Protein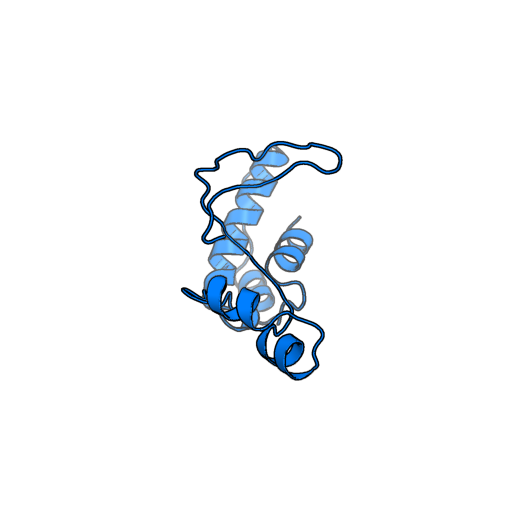 AF-A0A967K3H2-F1 (afdb_monomer_lite)

Radius of gyration: 21.51 Å; chains: 1; bounding box: 36×33×56 Å

Structure (mmCIF, N/CA/C/O backbone):
data_AF-A0A967K3H2-F1
#
_entry.id   AF-A0A967K3H2-F1
#
loop_
_atom_site.group_PDB
_atom_site.id
_atom_site.type_symbol
_atom_site.label_atom_id
_atom_site.label_alt_id
_atom_site.label_comp_id
_atom_site.label_asym_id
_atom_site.label_entity_id
_atom_site.label_seq_id
_atom_site.pdbx_PDB_ins_code
_atom_site.Cartn_x
_atom_site.Cartn_y
_atom_site.Cartn_z
_atom_site.occupancy
_atom_site.B_iso_or_equiv
_atom_site.auth_seq_id
_atom_site.auth_comp_id
_atom_site.auth_asym_id
_atom_site.auth_atom_id
_atom_site.pdbx_PDB_model_num
ATOM 1 N N . ILE A 1 1 ? -11.982 7.455 18.017 1.00 66.38 1 ILE A N 1
ATOM 2 C CA . ILE A 1 1 ? -12.486 7.741 16.650 1.00 66.38 1 ILE A CA 1
ATOM 3 C C . ILE A 1 1 ? -13.918 8.257 16.725 1.00 66.38 1 ILE A C 1
ATOM 5 O O . ILE A 1 1 ? -14.174 9.352 16.259 1.00 66.38 1 ILE A O 1
ATOM 9 N N . GLU A 1 2 ? -14.822 7.532 17.381 1.00 68.19 2 GLU A N 1
ATOM 10 C CA . GLU A 1 2 ? -16.248 7.888 17.466 1.00 68.19 2 GLU A CA 1
ATOM 11 C C . GLU A 1 2 ? -16.546 9.223 18.169 1.00 68.19 2 GLU A C 1
ATOM 13 O O . GLU A 1 2 ? -17.353 9.999 17.677 1.00 68.19 2 GLU A O 1
ATOM 18 N N . GLN A 1 3 ? -15.829 9.544 19.251 1.00 74.19 3 GLN A N 1
ATOM 19 C CA . GLN A 1 3 ? -16.019 10.804 19.986 1.00 74.19 3 GLN A CA 1
ATOM 20 C C . GLN A 1 3 ? -15.514 12.048 19.242 1.00 74.19 3 GLN A C 1
ATOM 22 O O . GLN A 1 3 ? -15.767 13.154 19.702 1.00 74.19 3 GLN A O 1
ATOM 27 N N . ARG A 1 4 ? -14.791 11.875 18.119 1.00 84.44 4 ARG A N 1
ATOM 28 C CA . ARG A 1 4 ? -14.190 12.969 17.334 1.00 84.44 4 ARG A CA 1
ATOM 29 C C . ARG A 1 4 ? -13.452 14.011 18.185 1.00 84.44 4 ARG A C 1
ATOM 31 O O . ARG A 1 4 ? -13.332 15.159 17.793 1.00 84.44 4 ARG A O 1
ATOM 38 N N . SER A 1 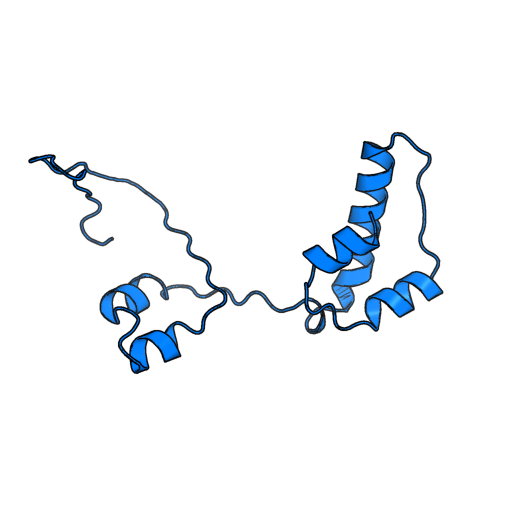5 ? -12.910 13.604 19.327 1.00 90.75 5 SER A N 1
ATOM 39 C CA . SER A 1 5 ? -12.137 14.462 20.210 1.00 90.75 5 SER A CA 1
ATOM 40 C C . SER A 1 5 ? -10.795 13.824 20.548 1.00 90.75 5 SER A C 1
ATOM 42 O O . SER A 1 5 ? -10.611 12.603 20.461 1.00 90.75 5 SER A O 1
ATOM 44 N N . MET A 1 6 ? -9.828 14.664 20.900 1.00 92.38 6 MET A N 1
ATOM 45 C CA . MET A 1 6 ? -8.562 14.236 21.480 1.00 92.38 6 MET A CA 1
ATOM 46 C C . MET A 1 6 ? -8.184 15.133 22.650 1.00 92.38 6 MET A C 1
ATOM 48 O O . MET A 1 6 ? -8.564 16.301 22.704 1.00 92.38 6 MET A O 1
ATOM 52 N N . ARG A 1 7 ? -7.369 14.603 23.558 1.00 94.19 7 ARG A N 1
ATOM 53 C CA . ARG A 1 7 ? -6.776 15.367 24.651 1.00 94.19 7 ARG A CA 1
ATOM 54 C C . ARG A 1 7 ? -5.255 15.292 24.551 1.00 94.19 7 ARG A C 1
ATOM 56 O O . ARG A 1 7 ? -4.720 14.182 24.611 1.00 94.19 7 ARG A O 1
ATOM 63 N N . PRO A 1 8 ? -4.552 16.427 24.397 1.00 93.88 8 PRO A N 1
ATOM 64 C CA . PRO A 1 8 ? -3.096 16.447 24.468 1.00 93.88 8 PRO A CA 1
ATOM 65 C C . PRO A 1 8 ? -2.597 15.879 25.801 1.00 93.88 8 PRO A C 1
ATOM 67 O O . PRO A 1 8 ? -3.246 16.031 26.839 1.00 93.88 8 PRO A O 1
ATOM 70 N N . VAL A 1 9 ? -1.433 15.231 25.788 1.00 95.38 9 VAL A N 1
ATOM 71 C CA . VAL A 1 9 ? -0.824 14.698 27.015 1.00 95.38 9 VAL A CA 1
ATOM 72 C C . VAL A 1 9 ? -0.541 15.857 27.976 1.00 95.38 9 VAL A C 1
ATOM 74 O O . VAL A 1 9 ? 0.110 16.827 27.601 1.00 95.38 9 VAL A O 1
ATOM 77 N N . GLY A 1 10 ? -1.055 15.768 29.206 1.00 94.62 10 GLY A N 1
ATOM 78 C CA . GLY A 1 10 ? -0.920 16.812 30.231 1.00 94.62 10 GLY A CA 1
ATOM 79 C C . GLY A 1 10 ? -1.972 17.929 30.183 1.00 94.62 10 GLY A C 1
ATOM 80 O O . GLY A 1 10 ? -1.989 18.772 31.075 1.00 94.62 10 GLY A O 1
ATOM 81 N N . ALA A 1 11 ? -2.870 17.941 29.194 1.00 94.25 11 ALA A N 1
ATOM 82 C CA . ALA A 1 11 ? -3.985 18.884 29.153 1.00 94.25 11 ALA A CA 1
ATOM 83 C C . ALA A 1 11 ? -5.202 18.362 29.935 1.00 94.25 11 ALA A C 1
ATOM 85 O O . ALA A 1 11 ? -5.455 17.159 29.993 1.00 94.25 11 ALA A O 1
ATOM 86 N N . ASN A 1 12 ? -6.006 19.287 30.466 1.00 94.19 12 ASN A N 1
ATOM 87 C CA . ASN A 1 12 ? -7.259 18.977 31.168 1.00 94.19 12 ASN A CA 1
ATOM 88 C C . ASN A 1 12 ? -8.518 19.195 30.312 1.00 94.19 12 ASN A C 1
ATOM 90 O O . ASN A 1 12 ? -9.620 18.961 30.797 1.00 94.19 12 ASN A O 1
ATOM 94 N N . HIS A 1 13 ? -8.375 19.633 29.059 1.00 92.56 13 HIS A N 1
ATOM 95 C CA . HIS A 1 13 ? -9.494 19.885 28.149 1.00 92.56 13 HIS A CA 1
ATOM 96 C C . HIS A 1 13 ? -9.384 19.034 26.882 1.00 92.56 13 HIS A C 1
ATOM 98 O O . HIS A 1 13 ? -8.285 18.710 26.431 1.00 92.56 13 HIS A O 1
ATOM 104 N N . GLU A 1 14 ? -10.532 18.676 26.315 1.00 94.06 14 GLU A N 1
ATOM 105 C CA . GLU A 1 14 ? -10.617 18.004 25.019 1.00 94.06 14 GLU A CA 1
ATOM 106 C C . GLU A 1 14 ? -10.689 19.015 23.872 1.00 94.06 14 GLU A C 1
ATOM 108 O O . GLU A 1 14 ? -11.199 20.125 24.025 1.00 94.06 14 GLU A O 1
ATOM 113 N N . VAL A 1 15 ? -10.202 18.599 22.707 1.00 93.62 15 VAL A N 1
ATOM 114 C CA . VAL A 1 15 ? -10.270 19.340 21.447 1.00 93.62 15 VAL A CA 1
ATOM 115 C C . VAL A 1 15 ? -11.104 18.527 20.466 1.00 93.62 15 VAL A C 1
ATOM 117 O O . VAL A 1 15 ? -10.816 17.351 20.247 1.00 93.62 15 VAL A O 1
ATOM 120 N N . GLN A 1 16 ? -12.132 19.150 19.887 1.00 94.12 16 GLN A N 1
ATOM 121 C CA . GLN A 1 16 ? -12.941 18.558 18.819 1.00 94.12 16 GLN A CA 1
ATOM 122 C C . GLN A 1 16 ? -12.154 18.520 17.505 1.00 94.12 16 GLN A C 1
ATOM 124 O O . GLN A 1 16 ? -11.399 19.438 17.191 1.00 94.12 16 GLN A O 1
ATOM 129 N N . LEU A 1 17 ? -12.344 17.454 16.738 1.00 92.19 17 LEU A N 1
ATOM 130 C CA . LEU A 1 17 ? -11.610 17.145 15.522 1.00 92.19 17 LEU A CA 1
ATOM 131 C C . LEU A 1 17 ? -12.573 16.751 14.406 1.00 92.19 17 LEU A C 1
ATOM 133 O O . LEU A 1 17 ? -13.415 15.870 14.572 1.00 92.19 17 LEU A O 1
ATOM 137 N N . ASP A 1 18 ? -12.359 17.318 13.226 1.00 93.31 18 ASP A N 1
ATOM 138 C CA . ASP A 1 18 ? -12.921 16.801 11.984 1.00 93.31 18 ASP A CA 1
ATOM 139 C C . ASP A 1 18 ? -11.776 16.307 11.101 1.00 93.31 18 ASP A C 1
ATOM 141 O O . ASP A 1 18 ? -11.025 17.092 10.523 1.00 93.31 18 ASP A O 1
ATOM 145 N N . VAL A 1 19 ? -11.564 14.989 11.092 1.00 90.94 19 VAL A N 1
ATOM 146 C CA . VAL A 1 19 ? -10.416 14.362 10.430 1.00 90.94 19 VAL A CA 1
ATOM 147 C C . VAL A 1 19 ? -10.836 13.119 9.664 1.00 90.94 19 VAL A C 1
ATOM 149 O O . VAL A 1 19 ? -11.650 12.315 10.124 1.00 90.94 19 VAL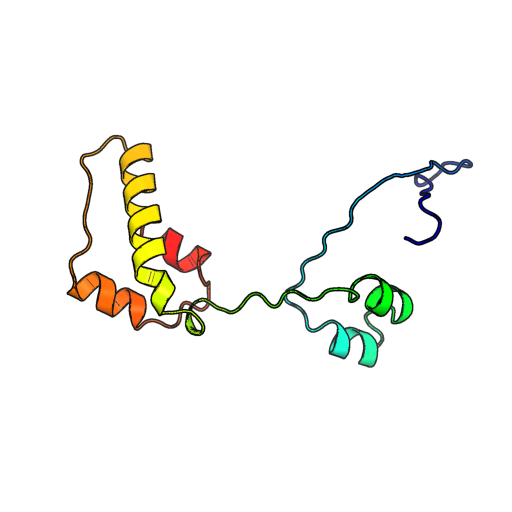 A O 1
ATOM 152 N N . ARG A 1 20 ? -10.206 12.915 8.506 1.00 90.81 20 ARG A N 1
ATOM 153 C CA . ARG A 1 20 ? -10.276 11.660 7.760 1.00 90.81 20 ARG A CA 1
ATOM 154 C C . ARG A 1 20 ? -9.074 10.796 8.116 1.00 90.81 20 ARG A C 1
ATOM 156 O O . ARG A 1 20 ? -7.936 11.199 7.896 1.00 90.81 20 ARG A O 1
ATOM 163 N N . LEU A 1 21 ? -9.332 9.598 8.631 1.00 89.50 21 LEU A N 1
ATOM 164 C CA . LEU A 1 21 ? -8.287 8.642 8.978 1.00 89.50 21 LEU A CA 1
ATOM 165 C C . LEU A 1 21 ? -8.037 7.677 7.812 1.00 89.50 21 LEU A C 1
ATOM 167 O O . LEU A 1 21 ? -8.966 7.033 7.331 1.00 89.50 21 LEU A O 1
ATOM 171 N N . ILE A 1 22 ? -6.782 7.573 7.377 1.00 92.94 22 ILE A N 1
ATOM 172 C CA . ILE A 1 22 ? -6.309 6.561 6.426 1.00 92.94 22 ILE A CA 1
ATOM 173 C C . ILE A 1 22 ? -5.167 5.816 7.109 1.00 92.94 22 ILE A C 1
ATOM 175 O O . ILE A 1 22 ? -4.199 6.432 7.549 1.00 92.94 22 ILE A O 1
ATOM 179 N N . THR A 1 23 ? -5.285 4.496 7.214 1.00 93.44 23 THR A N 1
ATOM 180 C CA . THR A 1 23 ? -4.273 3.636 7.838 1.00 93.44 23 THR A CA 1
ATOM 181 C C . THR A 1 23 ? -3.753 2.621 6.837 1.00 93.44 23 THR A C 1
ATOM 183 O O . THR A 1 23 ? -4.520 2.102 6.031 1.00 93.44 23 THR A O 1
ATOM 186 N N . ALA A 1 24 ? -2.468 2.294 6.923 1.00 94.06 24 ALA A N 1
ATOM 187 C CA . ALA A 1 24 ? -1.843 1.243 6.133 1.00 94.06 24 ALA A CA 1
ATOM 188 C C . ALA A 1 24 ? -0.933 0.404 7.031 1.00 94.06 24 ALA A C 1
ATOM 190 O O . ALA A 1 24 ? -0.308 0.920 7.957 1.00 94.06 24 ALA A O 1
ATOM 191 N N . THR A 1 25 ? -0.863 -0.894 6.760 1.00 93.25 25 THR A N 1
ATOM 192 C CA . THR A 1 25 ? -0.027 -1.836 7.504 1.00 93.25 25 THR A CA 1
ATOM 193 C C . THR A 1 25 ? 0.374 -2.990 6.597 1.00 93.25 25 THR A C 1
ATOM 195 O O . THR A 1 25 ? -0.400 -3.410 5.740 1.00 93.25 25 THR A O 1
ATOM 198 N N . ASN A 1 26 ? 1.593 -3.493 6.781 1.00 92.00 26 ASN A N 1
ATOM 199 C CA . ASN A 1 26 ? 2.073 -4.721 6.147 1.00 92.00 26 ASN A CA 1
ATOM 200 C C . ASN A 1 26 ? 1.854 -5.963 7.027 1.00 92.00 26 ASN A C 1
ATOM 202 O O . ASN A 1 26 ? 2.143 -7.077 6.597 1.00 92.00 26 ASN A O 1
ATOM 206 N N . ARG A 1 27 ? 1.389 -5.778 8.269 1.00 91.19 27 ARG A N 1
ATOM 207 C CA . ARG A 1 27 ? 1.096 -6.865 9.204 1.00 91.19 27 ARG A CA 1
ATOM 208 C C . ARG A 1 27 ? -0.317 -7.378 8.985 1.00 91.19 2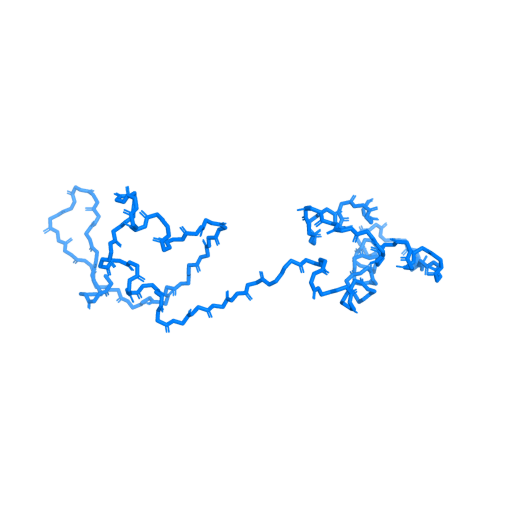7 ARG A C 1
ATOM 210 O O . ARG A 1 27 ? -1.220 -6.605 8.667 1.00 91.19 27 ARG A O 1
ATOM 217 N N . ASN A 1 28 ? -0.514 -8.667 9.236 1.00 92.00 28 ASN A N 1
ATOM 218 C CA . ASN A 1 28 ? -1.850 -9.231 9.319 1.00 92.00 28 ASN A CA 1
ATOM 219 C C . ASN A 1 28 ? -2.490 -8.811 10.654 1.00 92.00 28 ASN A C 1
ATOM 221 O O . ASN A 1 28 ? -2.203 -9.397 11.697 1.00 92.00 28 ASN A O 1
ATOM 225 N N . LEU A 1 29 ? -3.337 -7.775 10.613 1.00 92.69 29 LEU A N 1
ATOM 226 C CA . LEU A 1 29 ? -4.013 -7.269 11.810 1.00 92.69 29 LEU A CA 1
ATOM 227 C C . LEU A 1 29 ? -5.000 -8.269 12.408 1.00 92.69 29 LEU A C 1
ATOM 229 O O . LEU A 1 29 ? -5.185 -8.250 13.617 1.00 92.69 29 LEU A O 1
ATOM 233 N N . GLU A 1 30 ? -5.610 -9.132 11.598 1.00 91.38 30 GLU A N 1
ATOM 234 C CA . GLU A 1 30 ? -6.523 -10.168 12.085 1.00 91.38 30 GLU A CA 1
ATOM 235 C C . GLU A 1 30 ? -5.768 -11.146 12.998 1.00 91.38 30 GLU A C 1
ATOM 237 O O . GLU A 1 30 ? -6.136 -11.325 14.157 1.00 91.38 30 GLU A O 1
ATOM 242 N N . ALA A 1 31 ? -4.607 -11.632 12.549 1.00 95.06 31 ALA A N 1
ATOM 243 C CA . ALA A 1 31 ? -3.722 -12.467 13.366 1.00 95.06 31 ALA A CA 1
ATOM 244 C C . ALA A 1 31 ? -3.159 -11.727 14.603 1.00 95.06 31 ALA A C 1
ATOM 246 O O . ALA A 1 31 ? -2.932 -12.324 15.662 1.00 95.06 31 ALA A O 1
ATOM 247 N N . ASP A 1 32 ? -2.913 -10.415 14.505 1.00 95.06 32 ASP A N 1
ATOM 248 C CA . ASP A 1 32 ? -2.491 -9.608 15.659 1.00 95.06 32 ASP A CA 1
ATOM 249 C C . ASP A 1 32 ? -3.629 -9.406 16.682 1.00 95.06 32 ASP A C 1
ATOM 251 O O . ASP A 1 32 ? -3.349 -9.317 17.879 1.00 95.06 32 ASP A O 1
ATOM 255 N N . VAL A 1 33 ? -4.895 -9.377 16.250 1.00 94.62 33 VAL A N 1
ATOM 256 C CA . VAL A 1 33 ? -6.066 -9.367 17.145 1.00 94.62 33 VAL A CA 1
ATOM 257 C C . VAL A 1 33 ? -6.205 -10.712 17.853 1.00 94.62 33 VAL A C 1
ATOM 259 O O . VAL A 1 33 ? -6.314 -10.740 19.077 1.00 94.62 33 VAL A O 1
ATOM 262 N N . GLU A 1 34 ? -6.125 -11.822 17.115 1.00 95.00 34 GLU A N 1
ATOM 263 C CA . GLU A 1 34 ? -6.212 -13.180 17.675 1.00 95.00 34 GLU A CA 1
ATOM 264 C C . GLU A 1 34 ? -5.123 -13.459 18.720 1.00 95.00 34 GLU A C 1
ATOM 266 O O . GLU A 1 34 ? -5.369 -14.101 19.738 1.00 95.00 34 GLU A O 1
ATOM 271 N N . SER A 1 35 ? -3.917 -12.932 18.502 1.00 96.69 35 SER A N 1
ATOM 272 C CA . SER A 1 35 ? -2.789 -13.076 19.431 1.00 96.69 35 SER A CA 1
ATOM 273 C C . SER A 1 35 ? -2.750 -12.029 20.554 1.00 96.69 35 SER A C 1
ATOM 275 O O . SER A 1 35 ? -1.786 -11.993 21.320 1.00 96.69 35 SER A O 1
ATOM 277 N N . GLY A 1 36 ? -3.762 -11.159 20.657 1.00 94.44 36 GLY A N 1
ATOM 278 C CA . GLY A 1 36 ? -3.873 -10.137 21.704 1.00 94.44 36 GLY A CA 1
ATOM 279 C C . GLY A 1 36 ? -2.888 -8.968 21.580 1.00 94.44 36 GLY A C 1
ATOM 280 O O . GLY A 1 36 ? -2.809 -8.133 22.481 1.00 94.44 36 GLY A O 1
ATOM 281 N N . ARG A 1 37 ? -2.135 -8.876 20.476 1.00 95.62 37 ARG A N 1
ATOM 282 C CA . ARG A 1 37 ? -1.210 -7.762 20.201 1.00 95.62 37 ARG A CA 1
ATOM 283 C C . ARG A 1 37 ? -1.921 -6.520 19.683 1.00 95.62 37 ARG A C 1
ATOM 285 O O . ARG A 1 37 ? -1.365 -5.424 19.766 1.00 95.62 37 ARG A O 1
ATOM 292 N N . PHE A 1 38 ? -3.127 -6.679 19.143 1.00 95.19 38 PHE A N 1
ATOM 293 C CA . PHE A 1 38 ? -3.923 -5.583 18.622 1.00 95.19 38 PHE A CA 1
ATOM 294 C C . PHE A 1 38 ? -5.326 -5.562 19.216 1.00 95.19 38 PHE A C 1
ATOM 296 O O . PHE A 1 38 ? -5.967 -6.583 19.451 1.00 95.19 38 PHE A O 1
ATOM 303 N N . ARG A 1 39 ? -5.812 -4.347 19.458 1.00 95.56 39 ARG A N 1
ATOM 304 C CA . ARG A 1 39 ? -7.124 -4.101 20.043 1.00 95.56 39 ARG A CA 1
ATOM 305 C C . ARG A 1 39 ? -8.237 -4.431 19.053 1.00 95.56 39 ARG A C 1
ATOM 307 O O . ARG A 1 39 ? -8.359 -3.779 18.016 1.00 95.56 39 ARG A O 1
ATOM 314 N N . GLN A 1 40 ? -9.081 -5.392 19.415 1.00 93.31 40 GLN A N 1
ATOM 315 C CA . GLN A 1 40 ? -10.204 -5.847 18.594 1.00 93.31 40 GLN A CA 1
ATOM 316 C C . GLN A 1 40 ? -11.191 -4.713 18.258 1.00 93.31 40 GLN A C 1
ATOM 318 O O . GLN A 1 40 ? -11.616 -4.573 17.114 1.00 93.31 40 GLN A O 1
ATOM 323 N N . ASP A 1 41 ? -11.513 -3.853 19.227 1.00 93.06 41 ASP A N 1
ATOM 324 C CA . ASP A 1 41 ? -12.429 -2.724 19.031 1.00 93.06 41 ASP A CA 1
ATOM 325 C C . ASP A 1 41 ? -11.887 -1.685 18.035 1.00 93.06 41 ASP A C 1
ATOM 327 O O . ASP A 1 41 ? -12.633 -1.130 17.227 1.00 93.06 41 ASP A O 1
ATOM 331 N N . LEU A 1 42 ? -10.574 -1.444 18.054 1.00 91.31 42 LEU A N 1
ATOM 332 C CA . LEU A 1 42 ? -9.910 -0.573 17.091 1.00 91.31 42 LEU A CA 1
ATOM 333 C C . LEU A 1 42 ? -9.848 -1.219 15.702 1.00 91.31 42 LEU A C 1
ATOM 335 O O . LEU A 1 42 ? -10.073 -0.525 14.713 1.00 91.31 42 LEU A O 1
ATOM 339 N N . TYR A 1 43 ? -9.593 -2.527 15.619 1.00 91.12 43 TYR A N 1
ATOM 340 C CA . TYR A 1 43 ? -9.535 -3.254 14.347 1.00 91.12 43 TYR A CA 1
ATOM 341 C C . TYR A 1 43 ? -10.837 -3.117 13.560 1.00 91.12 43 TYR A C 1
ATOM 343 O O . TYR A 1 43 ? -10.795 -2.719 12.397 1.00 91.12 43 TYR A O 1
ATOM 351 N N . TYR A 1 44 ? -11.988 -3.343 14.198 1.00 89.50 44 TYR A N 1
ATOM 352 C CA . TYR A 1 44 ? -13.282 -3.205 13.524 1.00 89.50 44 TYR A CA 1
ATOM 353 C C . TYR A 1 44 ? -13.593 -1.763 13.103 1.00 89.50 44 TYR A C 1
ATOM 355 O O . TYR A 1 44 ? -14.262 -1.550 12.097 1.00 89.50 44 TYR A O 1
ATOM 363 N N . ARG A 1 45 ? -13.080 -0.760 13.827 1.00 90.00 45 ARG A N 1
ATOM 364 C CA . ARG A 1 45 ? -13.247 0.659 13.461 1.00 90.00 45 ARG A CA 1
ATOM 365 C C . ARG A 1 45 ? -12.367 1.081 12.287 1.00 90.00 45 ARG A C 1
ATOM 367 O O . ARG A 1 45 ? -12.754 1.974 11.542 1.00 90.00 45 ARG A O 1
ATOM 374 N N . LEU A 1 46 ? -11.187 0.479 12.142 1.00 90.06 46 LEU A N 1
ATOM 375 C CA . LEU A 1 46 ? -10.284 0.739 11.018 1.00 90.06 46 LEU A CA 1
ATOM 376 C C . LEU A 1 46 ? -10.687 -0.054 9.768 1.00 90.06 46 LEU A C 1
ATOM 378 O O . LEU A 1 46 ? -10.589 0.457 8.657 1.00 90.06 46 LEU A O 1
ATOM 382 N N . SER A 1 47 ? -11.178 -1.281 9.945 1.00 84.69 47 SER A N 1
ATOM 383 C CA . SER A 1 47 ? -11.400 -2.247 8.860 1.00 84.69 47 SER A CA 1
ATOM 384 C C . SER A 1 47 ? -12.770 -2.123 8.186 1.00 84.69 47 SER A C 1
ATOM 386 O O . SER A 1 47 ? -13.273 -3.094 7.631 1.00 84.69 47 SER A O 1
ATOM 388 N N . VAL A 1 48 ? -13.382 -0.934 8.211 1.00 87.94 48 VAL A N 1
ATOM 389 C CA . VAL A 1 48 ? -14.667 -0.675 7.531 1.00 87.94 48 VAL A CA 1
ATOM 390 C C . VAL A 1 48 ? -14.515 -0.797 6.012 1.00 87.94 48 VAL A C 1
ATOM 392 O O . VAL A 1 48 ? -15.388 -1.339 5.341 1.00 87.94 48 VAL A O 1
ATOM 395 N N . LEU A 1 49 ? -13.394 -0.312 5.472 1.00 89.19 49 LEU A N 1
ATOM 396 C CA . LEU A 1 49 ? -13.036 -0.447 4.063 1.00 89.19 49 LEU A CA 1
ATOM 397 C C . LEU A 1 49 ? -11.561 -0.839 3.955 1.00 89.19 49 LEU A C 1
ATOM 399 O O . LEU A 1 49 ? -10.671 -0.013 4.151 1.00 89.19 49 LEU A O 1
ATOM 403 N N . GLY A 1 50 ? -11.313 -2.108 3.641 1.00 88.94 50 GLY A N 1
ATOM 404 C CA . GLY A 1 50 ? -9.975 -2.622 3.373 1.00 88.94 50 GLY A CA 1
ATOM 405 C C . GLY A 1 50 ? -9.626 -2.519 1.892 1.00 88.94 50 GLY A C 1
ATOM 406 O O . GLY A 1 50 ? -10.344 -3.051 1.049 1.00 88.94 50 GLY A O 1
ATOM 407 N N . VAL A 1 51 ? -8.499 -1.881 1.571 1.00 92.81 51 VAL A N 1
ATOM 408 C CA . VAL A 1 51 ? -7.911 -1.915 0.225 1.00 92.81 51 VAL A CA 1
ATOM 409 C C . VAL A 1 51 ? -6.647 -2.762 0.285 1.00 92.81 51 VAL A C 1
ATOM 411 O O . VAL A 1 51 ? -5.644 -2.357 0.874 1.00 92.81 51 VAL A O 1
ATOM 414 N N . ARG A 1 52 ? -6.690 -3.955 -0.317 1.00 92.12 52 ARG A N 1
ATOM 415 C CA . ARG A 1 52 ? -5.496 -4.790 -0.475 1.00 92.12 52 ARG A CA 1
ATOM 416 C C . ARG A 1 52 ? -4.622 -4.179 -1.562 1.00 92.12 52 ARG A C 1
ATOM 418 O O . ARG A 1 52 ? -5.050 -4.072 -2.707 1.00 92.12 52 ARG A O 1
ATOM 425 N N . MET A 1 53 ? -3.389 -3.842 -1.206 1.00 93.44 53 MET A N 1
ATOM 426 C CA . MET A 1 53 ? -2.356 -3.498 -2.177 1.00 93.44 53 MET A CA 1
ATOM 427 C C . MET A 1 53 ? -1.654 -4.786 -2.625 1.00 93.44 53 MET A C 1
ATOM 429 O O . MET A 1 53 ? -0.937 -5.378 -1.816 1.00 93.44 53 MET A O 1
ATOM 433 N N . PRO A 1 54 ? -1.880 -5.264 -3.862 1.00 93.88 54 PRO A N 1
ATOM 434 C CA . PRO A 1 54 ? -1.165 -6.422 -4.384 1.00 93.88 54 PRO A CA 1
ATOM 435 C C . PRO A 1 54 ? 0.322 -6.106 -4.558 1.00 93.88 54 PRO A C 1
ATOM 437 O O . PRO A 1 54 ? 0.712 -4.965 -4.820 1.00 93.88 54 PRO A O 1
ATOM 440 N N . SER A 1 55 ? 1.144 -7.137 -4.412 1.00 95.94 55 SER A N 1
ATOM 441 C CA . SER A 1 55 ? 2.567 -7.077 -4.726 1.00 95.94 55 SER A CA 1
ATOM 442 C C . SER A 1 55 ? 2.797 -6.930 -6.231 1.00 95.94 55 SER A C 1
ATOM 444 O O . SER A 1 55 ? 1.946 -7.281 -7.046 1.00 95.94 55 SER A O 1
ATOM 446 N N . LEU A 1 56 ? 3.971 -6.437 -6.619 1.00 95.81 56 LEU A N 1
ATOM 447 C CA . LEU A 1 56 ? 4.302 -6.193 -8.022 1.00 95.81 56 LEU A CA 1
ATOM 448 C C . LEU A 1 56 ? 4.296 -7.490 -8.852 1.00 95.81 56 LEU A C 1
ATOM 450 O O . LEU A 1 56 ? 3.824 -7.495 -9.983 1.00 95.81 56 LEU A O 1
ATOM 454 N N . ARG A 1 57 ? 4.697 -8.624 -8.261 1.00 95.69 57 ARG A N 1
ATOM 455 C CA . ARG A 1 57 ? 4.577 -9.957 -8.885 1.00 95.69 57 ARG A CA 1
ATOM 456 C C . ARG A 1 57 ? 3.139 -10.416 -9.146 1.00 95.69 57 ARG A C 1
ATOM 458 O O . ARG A 1 57 ? 2.944 -11.283 -9.988 1.00 95.69 57 ARG A O 1
ATOM 465 N N . GLU A 1 58 ? 2.151 -9.878 -8.427 1.00 96.12 58 GLU A N 1
ATOM 466 C CA . GLU A 1 58 ? 0.722 -10.128 -8.683 1.00 96.12 58 GLU A CA 1
ATOM 467 C C . GLU A 1 58 ? 0.178 -9.204 -9.787 1.00 96.12 58 GLU A C 1
ATOM 469 O O . GLU A 1 58 ? -0.934 -9.409 -10.263 1.00 96.12 58 GLU A O 1
ATOM 474 N N . ARG A 1 59 ? 0.951 -8.186 -10.190 1.00 95.81 59 ARG A N 1
ATOM 475 C CA . ARG A 1 59 ? 0.596 -7.157 -11.177 1.00 95.81 59 ARG A CA 1
ATOM 476 C C . ARG A 1 59 ? 1.730 -6.928 -12.180 1.00 95.81 59 ARG A C 1
ATOM 478 O O . ARG A 1 59 ? 2.168 -5.804 -12.412 1.00 95.81 59 ARG A O 1
ATOM 485 N N . ARG A 1 60 ? 2.226 -8.020 -12.768 1.00 95.56 60 ARG A N 1
ATOM 486 C CA . ARG A 1 60 ? 3.367 -7.979 -13.698 1.00 95.56 60 ARG A CA 1
ATOM 487 C C . ARG A 1 60 ? 3.090 -7.131 -14.940 1.00 95.56 60 ARG A C 1
ATOM 489 O O . ARG A 1 60 ? 4.001 -6.471 -15.423 1.00 95.56 60 ARG A O 1
ATOM 496 N N . ASP A 1 61 ? 1.837 -7.073 -15.383 1.00 95.19 61 ASP A N 1
ATOM 497 C CA . ASP A 1 61 ? 1.424 -6.290 -16.553 1.00 95.19 61 ASP A CA 1
ATOM 498 C C . ASP A 1 61 ? 1.597 -4.771 -16.366 1.00 95.19 61 ASP A C 1
ATOM 500 O O . ASP A 1 61 ? 1.662 -4.035 -17.347 1.00 95.19 61 ASP A O 1
ATOM 504 N N . ASP A 1 62 ? 1.730 -4.287 -15.124 1.00 95.81 62 ASP A N 1
ATOM 505 C CA . ASP A 1 62 ? 2.009 -2.871 -14.846 1.00 95.81 62 ASP A CA 1
ATOM 506 C C . ASP A 1 62 ? 3.507 -2.532 -14.869 1.00 95.81 62 ASP A C 1
ATOM 508 O O . ASP A 1 62 ? 3.871 -1.353 -14.881 1.00 95.81 62 ASP A O 1
ATOM 512 N N . ILE A 1 63 ? 4.394 -3.537 -14.864 1.00 96.38 63 ILE A N 1
ATOM 513 C CA . ILE A 1 63 ? 5.849 -3.331 -14.825 1.00 96.38 63 ILE A CA 1
ATOM 514 C C . ILE A 1 63 ? 6.328 -2.481 -16.010 1.00 96.38 63 ILE A C 1
ATOM 516 O O . ILE A 1 63 ? 7.051 -1.517 -15.751 1.00 96.38 63 ILE A O 1
ATOM 520 N N . PRO A 1 64 ? 5.917 -2.728 -17.273 1.00 95.88 64 PRO A N 1
ATOM 521 C CA . PRO A 1 64 ? 6.350 -1.899 -18.397 1.00 95.88 64 PRO A CA 1
ATOM 522 C C . PRO A 1 64 ? 5.995 -0.418 -18.214 1.00 95.88 64 PRO A C 1
ATOM 524 O O . PRO A 1 64 ? 6.846 0.450 -18.397 1.00 95.88 64 PRO A O 1
ATOM 527 N N . ALA A 1 65 ? 4.769 -0.115 -17.774 1.00 95.75 65 ALA A N 1
ATOM 528 C CA . ALA A 1 65 ? 4.325 1.261 -17.551 1.00 95.75 65 ALA A CA 1
ATOM 529 C C . ALA A 1 65 ? 5.117 1.953 -16.428 1.00 95.75 65 ALA A C 1
ATOM 531 O O . ALA A 1 65 ? 5.511 3.111 -16.567 1.00 95.75 65 ALA A O 1
ATOM 532 N N . LEU A 1 66 ? 5.394 1.235 -15.335 1.00 96.06 66 LEU A N 1
ATOM 533 C CA . LEU A 1 66 ? 6.217 1.742 -14.234 1.00 96.06 66 LEU A CA 1
ATOM 534 C C . LEU A 1 66 ? 7.659 2.007 -14.671 1.00 96.06 66 LEU A C 1
ATOM 536 O O . LEU A 1 66 ? 8.226 3.035 -14.315 1.00 96.06 66 LEU A O 1
ATOM 540 N N . VAL A 1 67 ? 8.242 1.098 -15.450 1.00 96.06 67 VAL A N 1
ATOM 541 C CA . VAL A 1 67 ? 9.597 1.240 -15.988 1.00 96.06 67 VAL A CA 1
ATOM 542 C C . VAL A 1 67 ? 9.696 2.471 -16.880 1.00 96.06 67 VAL A C 1
ATOM 544 O O . VAL A 1 67 ? 10.587 3.290 -16.667 1.00 96.06 67 VAL A O 1
ATOM 547 N N . HIS A 1 68 ? 8.768 2.643 -17.826 1.00 94.69 68 HIS A N 1
ATOM 548 C CA . HIS A 1 68 ? 8.741 3.828 -18.685 1.00 94.69 68 HIS A CA 1
ATOM 549 C C . HIS A 1 68 ? 8.653 5.117 -17.866 1.00 94.69 68 HIS A C 1
ATOM 551 O O . HIS A 1 68 ? 9.449 6.026 -18.087 1.00 94.69 68 HIS A O 1
ATOM 557 N N . TYR A 1 69 ? 7.768 5.154 -16.866 1.00 95.50 69 TYR A N 1
ATOM 558 C CA . TYR A 1 69 ? 7.642 6.297 -15.964 1.00 95.50 69 TYR A CA 1
ATOM 559 C C . TYR A 1 69 ? 8.940 6.598 -15.196 1.00 95.50 69 TYR A C 1
ATOM 561 O O . TYR A 1 69 ? 9.333 7.757 -15.070 1.00 95.50 69 TYR A O 1
ATOM 569 N N . PHE A 1 70 ? 9.624 5.576 -14.669 1.00 95.62 70 PHE A N 1
ATOM 570 C CA . PHE A 1 70 ? 10.865 5.784 -13.917 1.00 95.62 70 PHE A CA 1
ATOM 571 C C . PHE A 1 70 ? 12.025 6.229 -14.799 1.00 95.62 70 PHE A C 1
ATOM 573 O O . PHE A 1 70 ? 12.777 7.106 -14.383 1.00 95.62 70 PHE A O 1
ATOM 580 N N . VAL A 1 71 ? 12.155 5.676 -16.006 1.00 95.12 71 VAL A N 1
ATOM 581 C CA . VAL A 1 71 ? 13.192 6.096 -16.956 1.00 95.12 71 VAL A CA 1
ATOM 582 C C . VAL A 1 71 ? 12.963 7.537 -17.398 1.00 95.12 71 VAL A C 1
ATOM 584 O O . VAL A 1 71 ? 13.898 8.330 -17.362 1.00 95.12 71 VAL A O 1
ATOM 587 N N . GLU A 1 72 ? 11.728 7.896 -17.757 1.00 94.69 72 GLU A N 1
ATOM 588 C CA . GLU A 1 72 ? 11.371 9.267 -18.135 1.00 94.69 72 GLU A CA 1
ATOM 589 C C . GLU A 1 72 ? 11.745 10.243 -17.015 1.00 94.69 72 GLU A C 1
ATOM 591 O O . GLU A 1 72 ? 12.551 11.152 -17.226 1.00 94.69 72 GLU A O 1
ATOM 596 N N . LYS A 1 73 ? 11.286 9.963 -15.791 1.00 94.69 73 LYS A N 1
ATOM 597 C CA . LYS A 1 73 ? 11.600 10.770 -14.611 1.00 94.69 73 LYS A CA 1
ATOM 598 C C . LYS A 1 73 ? 13.103 10.887 -14.342 1.00 94.69 73 LYS A C 1
ATOM 600 O O . LYS A 1 73 ? 13.589 11.974 -14.047 1.00 94.69 73 LYS A O 1
ATOM 605 N N . LEU A 1 74 ? 13.849 9.790 -14.468 1.00 94.44 74 LEU A N 1
ATOM 606 C CA . LEU A 1 74 ? 15.300 9.787 -14.282 1.00 94.44 74 LEU A CA 1
ATOM 607 C C . LEU A 1 74 ? 16.002 10.662 -15.327 1.00 94.44 74 LEU A C 1
ATOM 609 O O . LEU A 1 74 ? 16.905 11.427 -14.990 1.00 94.44 74 LEU A O 1
ATOM 613 N N . THR A 1 75 ? 15.590 10.577 -16.594 1.00 94.94 75 THR A N 1
ATOM 614 C CA . THR A 1 75 ? 16.179 11.400 -17.660 1.00 94.94 75 THR A CA 1
ATOM 615 C C . THR A 1 75 ? 15.864 12.886 -17.503 1.00 94.94 75 THR A C 1
ATOM 617 O O . THR A 1 75 ? 16.737 13.719 -17.762 1.00 94.94 75 THR A O 1
ATOM 620 N N . GLU A 1 76 ? 14.671 13.229 -17.004 1.00 94.50 76 GLU A N 1
ATOM 621 C CA . GLU A 1 76 ? 14.309 14.600 -16.628 1.00 94.50 76 GLU A CA 1
ATOM 622 C C . GLU A 1 76 ? 15.188 15.120 -15.482 1.00 94.50 76 GLU A C 1
ATOM 624 O O . GLU A 1 76 ? 15.773 16.204 -15.595 1.00 94.50 76 GLU A O 1
ATOM 629 N N . ASP A 1 77 ? 15.342 14.327 -14.417 1.00 94.62 77 ASP A N 1
ATOM 630 C CA . ASP A 1 77 ? 16.150 14.675 -13.244 1.00 94.62 77 ASP A CA 1
ATOM 631 C C . ASP A 1 77 ? 17.639 14.859 -13.612 1.00 94.62 77 ASP A C 1
ATOM 633 O O . ASP A 1 77 ? 18.301 15.777 -13.117 1.00 94.62 77 ASP A O 1
ATOM 637 N N . LEU A 1 78 ? 18.163 14.041 -14.535 1.00 95.12 78 LEU A N 1
ATOM 638 C CA . LEU A 1 78 ? 19.547 14.107 -15.030 1.00 95.12 78 LEU A CA 1
ATOM 639 C C . LEU A 1 78 ? 19.758 15.093 -16.192 1.00 95.12 78 LEU A C 1
ATOM 641 O O . LEU A 1 78 ? 20.904 15.345 -16.574 1.00 95.12 78 LEU A O 1
ATOM 645 N N . ARG A 1 79 ? 18.684 15.665 -16.752 1.00 94.88 79 ARG A N 1
ATOM 646 C CA . ARG A 1 79 ? 18.705 16.545 -17.938 1.00 94.88 79 ARG A CA 1
ATOM 647 C C . ARG A 1 79 ? 19.434 15.925 -19.134 1.00 94.88 79 ARG A C 1
ATOM 649 O O . ARG A 1 79 ? 20.199 16.604 -19.825 1.00 94.88 79 ARG A O 1
ATOM 656 N N . CYS A 1 80 ? 19.213 14.638 -19.370 1.00 93.62 80 CYS A N 1
ATOM 657 C CA . CYS A 1 80 ? 19.797 13.911 -20.492 1.00 93.62 80 CYS A CA 1
ATOM 658 C C . CYS A 1 80 ? 18.727 13.539 -21.535 1.00 93.62 80 CYS A C 1
ATOM 660 O O . CYS A 1 80 ? 17.530 13.673 -21.272 1.00 93.62 80 CYS A O 1
ATOM 662 N N . PRO A 1 81 ? 19.130 13.131 -22.754 1.00 91.06 81 PRO A N 1
ATOM 663 C CA . PRO A 1 81 ? 18.179 12.686 -23.764 1.00 91.06 81 PRO A CA 1
ATOM 664 C C . PRO A 1 81 ? 17.332 11.504 -23.264 1.00 91.06 81 PRO A C 1
ATOM 666 O O . PRO A 1 81 ? 17.849 10.690 -22.494 1.00 91.06 81 PRO A O 1
ATOM 669 N N . PRO A 1 82 ? 16.080 11.362 -23.738 1.00 86.88 82 PRO A N 1
ATOM 670 C CA . PRO A 1 82 ? 15.231 10.232 -23.384 1.00 86.88 82 PRO A CA 1
ATOM 671 C C . PRO A 1 82 ? 15.929 8.897 -23.644 1.00 86.88 82 PRO A C 1
ATOM 673 O O . PRO A 1 82 ? 16.486 8.665 -24.721 1.00 86.88 82 PRO A O 1
ATOM 676 N N . LEU A 1 83 ? 15.873 8.017 -22.650 1.00 88.19 83 LEU A N 1
ATOM 677 C CA . LEU A 1 83 ? 16.397 6.663 -22.719 1.00 88.19 83 LEU A CA 1
ATOM 678 C C . LEU A 1 83 ? 15.229 5.693 -22.886 1.00 88.19 83 LEU A C 1
ATOM 680 O O . LEU A 1 83 ? 14.150 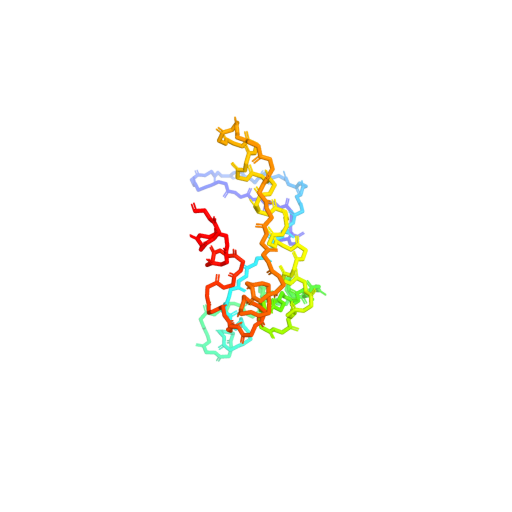5.882 -22.331 1.00 88.19 83 LEU A O 1
ATOM 684 N N . GLY A 1 84 ? 15.449 4.652 -23.681 1.00 86.75 84 GLY A N 1
ATOM 685 C CA . GLY A 1 84 ? 14.527 3.532 -23.815 1.00 86.75 84 GLY A CA 1
ATOM 686 C C . GLY A 1 84 ? 15.143 2.275 -23.219 1.00 86.75 84 GLY A C 1
ATOM 687 O O . GLY A 1 84 ? 16.365 2.125 -23.206 1.00 86.75 84 GLY A O 1
ATOM 688 N N . ILE A 1 85 ? 14.292 1.360 -22.765 1.00 90.19 85 ILE A N 1
ATOM 689 C CA . ILE A 1 85 ? 14.693 -0.016 -22.465 1.00 90.19 85 ILE A CA 1
ATOM 690 C C . ILE A 1 85 ? 14.268 -0.878 -23.646 1.00 90.19 85 ILE A C 1
ATOM 692 O O . ILE A 1 85 ? 13.170 -0.709 -24.181 1.00 90.19 85 ILE A O 1
ATOM 696 N N . ASP A 1 86 ? 15.157 -1.763 -24.084 1.00 93.62 86 ASP A N 1
ATOM 697 C CA . ASP A 1 86 ? 14.853 -2.702 -25.151 1.00 93.62 86 ASP A CA 1
ATOM 698 C C . ASP A 1 86 ? 13.815 -3.739 -24.697 1.00 93.62 86 ASP A C 1
ATOM 700 O O . ASP A 1 86 ? 13.617 -3.993 -23.508 1.00 93.62 86 ASP A O 1
ATOM 704 N N . GLU A 1 87 ? 13.148 -4.373 -25.658 1.00 93.50 87 GLU A N 1
ATOM 705 C CA . GLU A 1 87 ? 12.088 -5.351 -25.382 1.00 93.50 87 GLU A CA 1
ATOM 706 C C . GLU A 1 87 ? 12.578 -6.490 -24.473 1.00 93.50 87 GLU A C 1
ATOM 708 O O . GLU A 1 87 ? 11.916 -6.847 -23.501 1.00 93.50 87 GLU A O 1
ATOM 713 N N . LYS A 1 88 ? 13.807 -6.972 -24.695 1.00 95.38 88 LYS A N 1
ATOM 714 C CA . LYS A 1 88 ? 14.437 -7.999 -23.852 1.00 95.38 88 LYS A CA 1
ATOM 715 C C . LYS A 1 88 ? 14.682 -7.517 -22.422 1.00 95.38 88 LYS A C 1
ATOM 717 O O . LYS A 1 88 ? 14.590 -8.314 -21.486 1.00 95.38 88 LYS A O 1
ATOM 722 N N . GLY A 1 89 ? 15.023 -6.244 -22.230 1.00 94.44 89 GLY A N 1
ATOM 723 C CA . GLY A 1 89 ? 15.144 -5.630 -20.913 1.00 94.44 89 GLY A CA 1
ATOM 724 C C . GLY A 1 89 ? 13.800 -5.588 -20.190 1.00 94.44 89 GLY A C 1
ATOM 725 O O . GLY A 1 89 ? 13.716 -6.020 -19.040 1.00 94.44 89 GLY A O 1
ATOM 726 N N . ILE A 1 90 ? 12.736 -5.169 -20.880 1.00 95.31 90 ILE A N 1
ATOM 727 C CA . ILE A 1 90 ? 11.370 -5.164 -20.335 1.00 95.31 90 ILE A CA 1
ATOM 728 C C . ILE A 1 90 ? 10.909 -6.578 -19.968 1.00 95.31 90 ILE A C 1
ATOM 730 O O . ILE A 1 90 ? 10.393 -6.781 -18.868 1.00 95.31 90 ILE A O 1
ATOM 734 N N . GLU A 1 91 ? 11.141 -7.572 -20.826 1.00 96.25 91 GLU A N 1
ATOM 735 C CA . GLU A 1 91 ? 10.817 -8.976 -20.542 1.00 96.25 91 GLU A CA 1
ATOM 736 C C . GLU A 1 91 ? 11.524 -9.476 -19.277 1.00 96.25 91 GLU A C 1
ATOM 738 O O . GLU A 1 91 ? 10.897 -10.074 -18.397 1.00 96.25 91 GLU A O 1
ATOM 743 N N . ARG A 1 92 ? 12.824 -9.185 -19.137 1.00 95.75 92 ARG A N 1
ATOM 744 C CA . ARG A 1 92 ? 13.601 -9.565 -17.948 1.00 95.75 92 ARG A CA 1
ATOM 745 C C . ARG A 1 92 ? 13.047 -8.919 -16.686 1.00 95.75 92 ARG A C 1
ATOM 747 O O . ARG A 1 92 ? 12.817 -9.628 -15.706 1.00 95.75 92 ARG A O 1
ATOM 754 N N . LEU A 1 93 ? 12.789 -7.613 -16.721 1.00 95.81 93 LEU A N 1
ATOM 755 C CA . LEU A 1 93 ? 12.208 -6.880 -15.595 1.00 95.81 93 LEU A CA 1
ATOM 756 C C . LEU A 1 93 ? 10.813 -7.417 -15.238 1.00 95.81 93 LEU A C 1
ATOM 758 O O . LEU A 1 93 ? 10.490 -7.544 -14.062 1.00 95.81 93 LEU A O 1
ATOM 762 N N . THR A 1 94 ? 10.014 -7.813 -16.228 1.00 96.19 94 THR A N 1
ATOM 763 C CA . THR A 1 94 ? 8.668 -8.382 -16.026 1.00 96.19 94 THR A CA 1
ATOM 764 C C . THR A 1 94 ? 8.710 -9.808 -15.456 1.00 96.19 94 THR A C 1
ATOM 766 O O . THR A 1 94 ? 7.806 -10.242 -14.736 1.00 96.19 94 THR A O 1
ATOM 769 N N . SER A 1 95 ? 9.773 -10.561 -15.754 1.00 95.44 95 SER A N 1
ATOM 770 C CA . SER A 1 95 ? 9.946 -11.940 -15.285 1.00 95.44 95 SER A CA 1
ATOM 771 C C . SER A 1 95 ? 10.355 -12.051 -13.808 1.00 95.44 95 SER A C 1
ATOM 773 O O . SER A 1 95 ? 10.049 -13.067 -13.177 1.00 95.44 95 SER A O 1
ATOM 775 N N . TYR A 1 96 ? 10.994 -11.016 -13.252 1.00 95.81 96 TYR A N 1
ATOM 776 C CA . TYR A 1 96 ? 11.497 -10.994 -11.877 1.00 95.81 96 TYR A CA 1
ATOM 777 C C . TYR A 1 96 ? 10.381 -10.755 -10.841 1.00 95.81 96 TYR A C 1
ATOM 779 O O . TYR A 1 96 ? 9.378 -10.099 -11.114 1.00 95.81 96 TYR A O 1
AT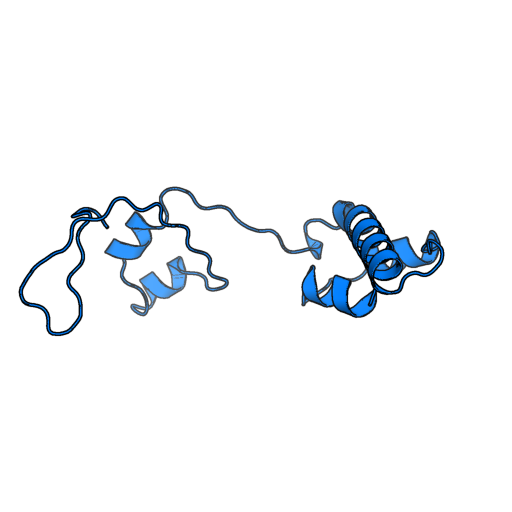OM 787 N N . ASP A 1 97 ? 10.545 -11.307 -9.634 1.00 95.69 97 ASP A N 1
ATOM 788 C CA . ASP A 1 97 ? 9.499 -11.317 -8.597 1.00 95.69 97 ASP A CA 1
ATOM 789 C C . ASP A 1 97 ? 9.405 -10.034 -7.762 1.00 95.69 97 ASP A C 1
ATOM 791 O O . ASP A 1 97 ? 8.398 -9.825 -7.083 1.00 95.69 97 ASP A O 1
ATOM 795 N N . TRP A 1 98 ? 10.432 -9.182 -7.785 1.00 97.44 98 TRP A N 1
ATOM 796 C CA . TRP A 1 98 ? 10.463 -7.908 -7.057 1.00 97.44 98 TRP A CA 1
ATOM 797 C C . TRP A 1 98 ? 10.057 -8.030 -5.574 1.00 97.44 98 TRP A C 1
ATOM 799 O O . TRP A 1 98 ? 9.026 -7.475 -5.170 1.00 97.44 98 TRP A O 1
ATOM 809 N N . PRO A 1 99 ? 10.830 -8.730 -4.718 1.00 95.44 99 PRO A N 1
ATOM 810 C CA . PRO A 1 99 ? 10.549 -8.805 -3.280 1.00 95.44 99 PRO A CA 1
ATOM 811 C C . PRO A 1 99 ? 10.431 -7.422 -2.606 1.00 95.44 99 PRO A C 1
ATOM 813 O O . PRO A 1 99 ? 9.631 -7.243 -1.685 1.00 95.44 99 PRO A O 1
ATOM 816 N N . GLY A 1 100 ? 11.162 -6.414 -3.089 1.00 95.50 100 GLY A N 1
ATOM 817 C CA . GLY A 1 100 ? 11.057 -5.017 -2.662 1.00 95.50 100 GLY A CA 1
ATOM 818 C C . GLY A 1 100 ? 10.037 -4.180 -3.451 1.00 95.50 100 GLY A C 1
ATOM 819 O O . GLY A 1 100 ? 9.927 -2.971 -3.221 1.00 95.50 100 GLY A O 1
ATOM 820 N N . ASN A 1 101 ? 9.247 -4.817 -4.321 1.00 96.81 101 ASN A N 1
ATOM 821 C CA . ASN A 1 101 ? 8.174 -4.232 -5.127 1.00 96.81 101 ASN A CA 1
ATOM 822 C C . ASN A 1 101 ? 8.652 -2.999 -5.919 1.00 96.81 101 ASN A C 1
ATOM 824 O O . ASN A 1 101 ? 9.789 -2.931 -6.376 1.00 96.81 101 ASN A O 1
ATOM 828 N N . VAL A 1 102 ? 7.783 -1.995 -6.052 1.00 95.88 102 VAL A N 1
ATOM 829 C CA . VAL A 1 102 ? 8.031 -0.748 -6.786 1.00 95.88 102 VAL A CA 1
ATOM 830 C C . VAL A 1 102 ? 9.291 -0.016 -6.306 1.00 95.88 102 VAL A C 1
ATOM 832 O O . VAL A 1 102 ? 9.945 0.647 -7.103 1.00 95.88 102 VAL A O 1
ATOM 835 N N . ARG A 1 103 ? 9.668 -0.143 -5.024 1.00 96.50 103 ARG A N 1
ATOM 836 C CA . ARG A 1 103 ? 10.885 0.497 -4.497 1.00 96.50 103 ARG A CA 1
ATOM 837 C C . ARG A 1 103 ? 12.148 -0.148 -5.062 1.00 96.50 103 ARG A C 1
ATOM 839 O O . ARG A 1 103 ? 13.054 0.568 -5.459 1.00 96.50 103 ARG A O 1
ATOM 846 N N . GLU A 1 104 ? 12.204 -1.477 -5.080 1.00 97.50 104 GLU A N 1
ATOM 847 C CA . GLU A 1 104 ? 13.330 -2.200 -5.680 1.00 97.50 104 GLU A CA 1
ATOM 848 C C . GLU A 1 104 ? 13.387 -1.958 -7.187 1.00 97.50 104 GLU A C 1
ATOM 850 O O . GLU A 1 104 ? 14.460 -1.652 -7.689 1.00 97.50 104 GLU A O 1
ATOM 855 N N . LEU A 1 105 ? 12.240 -1.992 -7.879 1.00 96.69 105 LEU A N 1
ATOM 856 C CA . LEU A 1 105 ? 12.172 -1.679 -9.309 1.00 96.69 105 LEU A CA 1
ATOM 857 C C . LEU A 1 105 ? 12.745 -0.290 -9.605 1.00 96.69 105 LEU A C 1
ATOM 859 O O . LEU A 1 105 ? 13.642 -0.173 -10.429 1.00 96.69 105 LEU A O 1
ATOM 863 N N . LYS A 1 106 ? 12.276 0.745 -8.896 1.00 95.94 106 LYS A N 1
ATOM 864 C CA . LYS A 1 106 ? 12.786 2.114 -9.036 1.00 95.94 106 LYS A CA 1
ATOM 865 C C . LYS A 1 106 ? 14.304 2.168 -8.844 1.00 95.94 106 LYS A C 1
ATOM 867 O O . LYS A 1 106 ? 14.992 2.702 -9.697 1.00 95.94 106 LYS A O 1
ATOM 872 N N . ASN A 1 107 ? 14.814 1.566 -7.770 1.00 96.38 107 ASN A N 1
ATOM 873 C CA . ASN A 1 107 ? 16.246 1.562 -7.461 1.00 96.38 107 ASN A CA 1
ATOM 874 C C . ASN A 1 107 ? 17.109 0.807 -8.487 1.00 96.38 107 ASN A C 1
ATOM 876 O O . ASN A 1 107 ? 18.308 1.031 -8.522 1.00 96.38 107 ASN A O 1
ATOM 880 N N . VAL A 1 108 ? 16.546 -0.145 -9.237 1.00 95.25 108 VAL A N 1
ATOM 881 C CA . VAL A 1 108 ? 17.263 -0.856 -10.311 1.00 95.25 108 VAL A CA 1
ATOM 882 C C . VAL A 1 108 ? 17.297 -0.034 -11.602 1.00 95.25 108 VAL A C 1
ATOM 884 O O . VAL A 1 108 ? 18.196 -0.224 -12.417 1.00 95.25 108 VAL A O 1
ATOM 887 N N . ILE A 1 109 ? 16.307 0.839 -11.805 1.00 92.69 109 ILE A N 1
ATOM 888 C CA . ILE A 1 109 ? 16.237 1.743 -12.958 1.00 92.69 109 ILE A CA 1
ATOM 889 C C . ILE A 1 109 ? 17.118 2.986 -12.763 1.00 92.69 109 ILE A C 1
ATOM 891 O O . ILE A 1 109 ? 17.702 3.451 -13.738 1.00 92.69 109 ILE A O 1
ATOM 895 N N . GLU A 1 110 ? 17.179 3.517 -11.537 1.00 88.62 110 GLU A N 1
ATOM 896 C CA . GLU A 1 110 ? 18.063 4.628 -11.133 1.00 88.62 110 GLU A CA 1
ATOM 897 C C . GLU A 1 110 ? 19.548 4.239 -11.122 1.00 88.62 110 GLU A C 1
ATOM 899 O O . GLU A 1 110 ? 20.357 5.062 -11.609 1.00 88.62 110 GLU A O 1
#

Sequence (110 aa):
IEQRSMRPVGANHEVQLDVRLITATNRNLEADVESGRFRQDLYYRLSVLGVRMPSLRERRDDIPALVHYFVEKLTEDLRCPPLGIDEKGIERLTSYDWPGNVRELKNVIE

Foldseek 3Di:
DVVQWDDPVPDPDIDHHDDDDDDDDPDDVVVCVVVVVDDPVVCVVRVPDDDDDDACLVVLVCQVVLLQVLQVVVCVVVVHPRDDDDPVRSVVSSPDRPPVGSVVSSVVSD

pLDDT: mean 93.01, std 4.76, range [66.38, 97.5]

Secondary structure (DSSP, 8-state):
-TT-EE--TT-SS-EE---------SS-HHHHHHTTSS-HHHHHHHTTS------GGG-GGGHHHHHHHHHHHHHHHHT-------HHHHHHHHHS--TTHHHHHHHHH-